Protein AF-A0A7C1HQT6-F1 (afdb_monomer)

Sequence (62 aa):
MHKLLIDSPGKELLLLGNEAVARGALEAGLAFATCYPGTPSSEIPEQFFQLSREVPLYFEYS

Structure (mmCIF, N/CA/C/O backbone):
data_AF-A0A7C1HQT6-F1
#
_entry.id   AF-A0A7C1HQT6-F1
#
loop_
_atom_site.group_PDB
_atom_site.id
_atom_site.type_symbol
_atom_site.label_atom_id
_atom_site.label_alt_id
_atom_site.label_comp_id
_atom_site.label_asym_id
_atom_site.label_entity_id
_atom_site.label_seq_id
_atom_site.pdbx_PDB_ins_code
_atom_site.Cartn_x
_atom_site.Cartn_y
_atom_site.Cartn_z
_atom_site.occupancy
_atom_site.B_iso_or_equiv
_atom_site.auth_seq_id
_atom_site.auth_comp_id
_atom_site.auth_asym_id
_atom_site.auth_atom_id
_atom_site.pdbx_PDB_model_num
ATOM 1 N N . MET A 1 1 ? 0.002 -9.332 9.713 1.00 81.69 1 MET A N 1
ATOM 2 C CA . MET A 1 1 ? -1.353 -8.857 9.403 1.00 81.69 1 MET A CA 1
ATOM 3 C C . MET A 1 1 ? -1.359 -7.348 9.491 1.00 81.69 1 MET A C 1
ATOM 5 O O . MET A 1 1 ? -1.372 -6.784 10.584 1.00 81.69 1 MET A O 1
ATOM 9 N N . HIS A 1 2 ? -1.272 -6.707 8.335 1.00 94.00 2 HIS A N 1
ATOM 10 C CA . HIS A 1 2 ? -1.217 -5.264 8.186 1.00 94.00 2 HIS A CA 1
ATOM 11 C C . HIS A 1 2 ? -2.520 -4.625 8.677 1.00 94.00 2 HIS A C 1
ATOM 13 O O . HIS A 1 2 ? -3.615 -5.069 8.334 1.00 94.00 2 HIS A O 1
ATOM 19 N N . LYS A 1 3 ?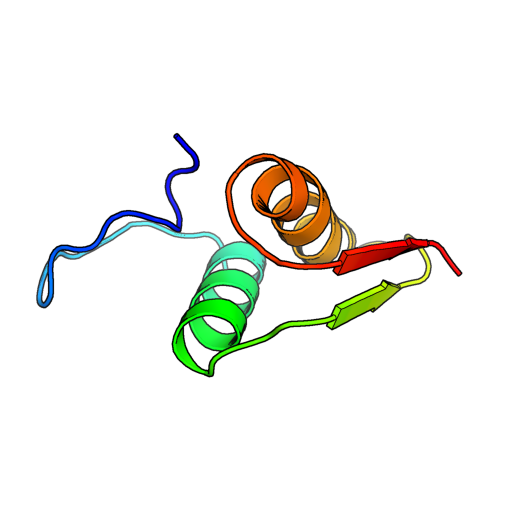 -2.434 -3.522 9.430 1.00 94.94 3 LYS A N 1
ATOM 20 C CA . LYS A 1 3 ? -3.617 -2.863 10.019 1.00 94.94 3 LYS A CA 1
ATOM 21 C C . LYS A 1 3 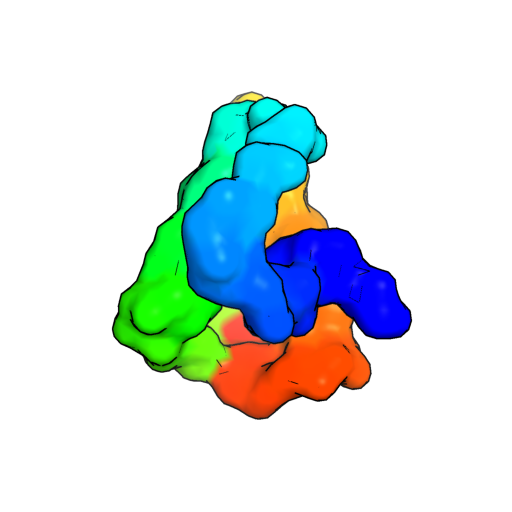? -4.665 -2.373 9.007 1.00 94.94 3 LYS A C 1
ATOM 23 O O . LYS A 1 3 ? -5.813 -2.161 9.375 1.00 94.94 3 LYS A O 1
ATOM 28 N N . LEU A 1 4 ? -4.283 -2.189 7.742 1.00 96.69 4 LEU A N 1
ATOM 29 C CA . LEU A 1 4 ? -5.183 -1.713 6.689 1.00 96.69 4 LEU A CA 1
ATOM 30 C C . LEU A 1 4 ? -6.051 -2.849 6.134 1.00 96.69 4 LEU A C 1
ATOM 32 O O . LEU A 1 4 ? -7.063 -2.565 5.506 1.00 96.69 4 LEU A O 1
ATOM 36 N N . LEU A 1 5 ? -5.717 -4.106 6.451 1.00 96.56 5 LEU A N 1
ATOM 37 C CA . LEU A 1 5 ? -6.469 -5.310 6.089 1.00 96.56 5 LEU A CA 1
ATOM 38 C C . LEU A 1 5 ? -7.545 -5.684 7.116 1.00 96.56 5 LEU A C 1
ATOM 40 O O . LEU A 1 5 ? -8.113 -6.770 7.048 1.00 96.56 5 LEU A O 1
ATOM 44 N N . ILE A 1 6 ? -7.816 -4.825 8.103 1.00 95.81 6 ILE A N 1
ATOM 45 C CA . ILE A 1 6 ? -8.928 -5.050 9.029 1.00 95.81 6 ILE A CA 1
ATOM 46 C C . ILE A 1 6 ? -10.239 -4.962 8.238 1.00 95.81 6 ILE A C 1
ATOM 48 O O . ILE A 1 6 ? -10.669 -3.865 7.866 1.00 95.81 6 ILE A O 1
ATOM 52 N N . ASP A 1 7 ? -10.862 -6.119 8.025 1.00 93.19 7 ASP A N 1
ATOM 53 C CA . ASP A 1 7 ? -12.184 -6.273 7.421 1.00 93.19 7 ASP A CA 1
ATOM 54 C C . ASP A 1 7 ? -13.256 -6.325 8.518 1.00 93.19 7 ASP A C 1
ATOM 56 O O . ASP A 1 7 ? -13.640 -7.373 9.036 1.00 93.19 7 ASP A O 1
ATOM 60 N N . SER A 1 8 ? -13.651 -5.139 8.972 1.00 95.19 8 SER A N 1
ATOM 61 C CA . SER A 1 8 ? -14.704 -4.948 9.967 1.00 95.19 8 SER A CA 1
ATOM 62 C C . SER A 1 8 ? -15.480 -3.685 9.591 1.00 95.19 8 SER A C 1
ATOM 64 O O . SER A 1 8 ? -15.135 -2.594 10.055 1.00 95.19 8 SER A O 1
ATOM 66 N N . PRO A 1 9 ? -16.473 -3.795 8.687 1.00 92.31 9 PRO A N 1
ATOM 67 C CA . PRO A 1 9 ? -17.260 -2.653 8.236 1.00 92.31 9 PRO A CA 1
ATOM 68 C C . PRO A 1 9 ? -17.874 -1.880 9.410 1.00 92.31 9 PRO A C 1
ATOM 70 O O . PRO A 1 9 ? -18.407 -2.474 10.346 1.00 92.31 9 PRO A O 1
ATOM 73 N N . GLY A 1 10 ? -17.783 -0.549 9.371 1.00 93.00 10 GLY A N 1
ATOM 74 C CA . GLY A 1 10 ? -18.258 0.336 10.442 1.00 93.00 10 GLY A CA 1
ATOM 75 C C . GLY A 1 10 ? -17.282 0.532 11.610 1.00 93.00 10 GLY A C 1
ATOM 76 O O . GLY A 1 10 ? -17.558 1.343 12.490 1.00 93.00 10 GLY A O 1
ATOM 77 N N . LYS A 1 11 ? -16.133 -0.157 11.629 1.00 95.31 11 LYS A N 1
ATOM 78 C CA . LYS A 1 11 ? -15.081 0.091 12.620 1.00 95.31 11 LYS A CA 1
ATOM 79 C C . LYS A 1 11 ? -14.342 1.395 12.320 1.00 95.31 11 LYS A C 1
ATOM 81 O O . LYS A 1 11 ? -13.801 1.575 11.233 1.00 95.31 11 LYS A O 1
ATOM 86 N N . GLU A 1 12 ? -14.234 2.253 13.326 1.00 96.00 12 GLU A N 1
ATOM 87 C CA . GLU A 1 12 ? -13.418 3.464 13.256 1.00 96.00 12 GLU A CA 1
ATOM 88 C C . GLU A 1 12 ? -11.934 3.137 13.481 1.00 96.00 12 GLU A C 1
ATOM 90 O O . GLU A 1 12 ? -11.567 2.386 14.392 1.00 96.00 12 GLU A O 1
ATOM 95 N N . LEU A 1 13 ? -11.067 3.701 12.638 1.00 94.25 13 LEU A N 1
ATOM 96 C CA . LEU A 1 13 ? -9.615 3.560 12.723 1.00 94.25 13 LEU A CA 1
ATOM 97 C C . LEU A 1 13 ? -8.972 4.946 12.743 1.00 94.25 13 LEU A C 1
ATOM 99 O O . LEU A 1 13 ? -9.315 5.810 11.939 1.00 94.25 13 LEU A O 1
ATOM 103 N N . LEU A 1 14 ? -7.992 5.137 13.626 1.00 97.06 14 LEU A N 1
ATOM 104 C CA . LEU A 1 14 ? -7.109 6.299 13.571 1.00 97.06 14 LEU A CA 1
ATOM 105 C C . LE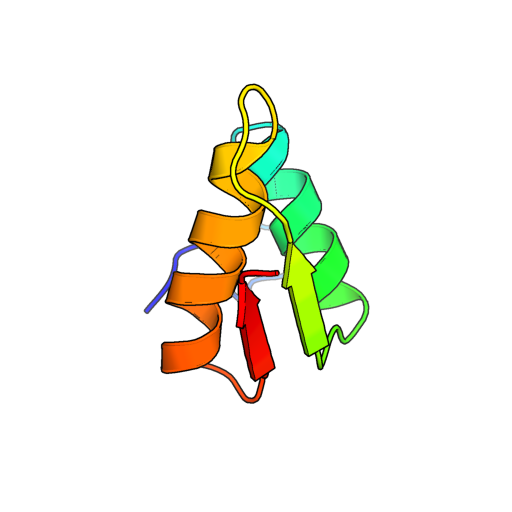U A 1 14 ? -5.991 6.014 12.568 1.00 97.06 14 LEU A C 1
ATOM 107 O O . LEU A 1 14 ? -5.158 5.132 12.790 1.00 97.06 14 LEU A O 1
ATOM 111 N N . LEU A 1 15 ? -6.001 6.753 11.463 1.00 96.62 15 LEU A N 1
ATOM 112 C CA . LEU A 1 15 ? -5.048 6.628 10.365 1.00 96.62 15 LEU A CA 1
ATOM 113 C C . LEU A 1 15 ? -4.374 7.974 10.101 1.00 96.62 15 LEU A C 1
ATOM 115 O O . LEU A 1 15 ? -4.994 9.029 10.241 1.00 96.62 15 LEU A O 1
ATOM 119 N N . LEU A 1 16 ? -3.115 7.938 9.669 1.00 96.75 16 LEU A N 1
ATOM 120 C CA . LEU A 1 16 ? -2.511 9.087 8.995 1.00 96.75 16 LEU A CA 1
ATOM 121 C C . LEU A 1 16 ? -3.192 9.309 7.636 1.00 96.75 16 LEU A C 1
ATOM 123 O O . LEU A 1 16 ? -3.737 8.377 7.047 1.00 96.75 16 LEU A O 1
ATOM 127 N N . GLY A 1 17 ? -3.101 10.524 7.086 1.00 97.44 17 GLY A N 1
ATOM 128 C CA . GLY A 1 17 ? -3.660 10.824 5.759 1.00 97.44 17 GLY A CA 1
ATOM 129 C C . GLY A 1 17 ? -3.138 9.879 4.666 1.00 97.44 17 GLY A C 1
ATOM 130 O O . GLY A 1 17 ? -3.922 9.316 3.908 1.00 97.44 17 GLY A O 1
ATOM 131 N N . ASN A 1 18 ? -1.828 9.617 4.657 1.00 97.25 18 ASN A N 1
ATOM 132 C CA . ASN A 1 18 ? -1.191 8.690 3.713 1.00 97.25 18 ASN A CA 1
ATOM 133 C C . ASN A 1 18 ? -1.706 7.242 3.866 1.00 97.25 18 ASN A C 1
ATOM 135 O O . ASN A 1 18 ? -1.894 6.533 2.880 1.00 97.25 18 ASN A O 1
ATOM 139 N N . GLU A 1 19 ? -2.013 6.814 5.091 1.00 97.69 19 GLU A N 1
ATOM 140 C CA . GLU A 1 19 ? -2.587 5.489 5.355 1.00 97.69 19 GLU A CA 1
ATOM 141 C C . GLU A 1 19 ? -4.046 5.396 4.898 1.00 97.69 19 GLU A C 1
ATOM 143 O O . GLU A 1 19 ? -4.459 4.36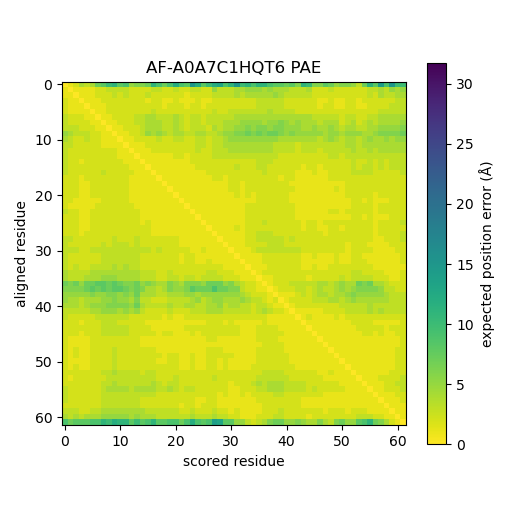5 4.372 1.00 97.69 19 GLU A O 1
ATOM 148 N N . ALA A 1 20 ? -4.817 6.476 5.056 1.00 97.31 20 ALA A N 1
ATOM 149 C CA . ALA A 1 20 ? -6.187 6.555 4.559 1.00 97.31 20 ALA A CA 1
ATOM 150 C C . ALA A 1 20 ? -6.237 6.474 3.023 1.00 97.31 20 ALA A C 1
ATOM 152 O O . ALA A 1 20 ? -7.094 5.781 2.477 1.00 97.31 20 ALA A O 1
ATOM 153 N N . VAL A 1 21 ? -5.282 7.102 2.325 1.00 97.75 21 VAL A N 1
ATOM 154 C CA . VAL A 1 21 ? -5.138 6.967 0.865 1.00 97.75 21 VAL A CA 1
ATOM 155 C C . VAL A 1 21 ? -4.845 5.518 0.474 1.00 97.75 21 VAL A C 1
ATOM 157 O O . VAL A 1 21 ? -5.529 4.966 -0.387 1.00 97.75 21 VAL A O 1
ATOM 160 N N . ALA A 1 22 ? -3.877 4.872 1.133 1.00 97.75 22 ALA A N 1
ATOM 161 C CA . ALA A 1 22 ? -3.550 3.473 0.861 1.00 97.75 22 ALA A CA 1
ATOM 162 C C . ALA A 1 22 ? -4.743 2.535 1.124 1.00 97.75 22 ALA A C 1
ATOM 164 O O . ALA A 1 22 ? -5.022 1.642 0.323 1.00 97.75 22 ALA A O 1
ATOM 165 N N . ARG A 1 23 ? -5.492 2.769 2.210 1.00 97.50 23 ARG A N 1
ATOM 166 C CA . ARG A 1 23 ? -6.719 2.030 2.534 1.00 97.50 23 ARG A CA 1
ATOM 167 C C . ARG A 1 23 ? -7.787 2.190 1.454 1.00 97.50 23 ARG A C 1
ATOM 169 O O . ARG A 1 23 ? -8.342 1.187 1.021 1.00 97.50 23 ARG A O 1
ATOM 176 N N . GLY A 1 24 ? -8.044 3.417 1.003 1.00 97.31 24 GLY A N 1
ATOM 177 C CA . GLY A 1 24 ? -9.022 3.676 -0.054 1.00 97.31 24 GLY A CA 1
ATOM 178 C C . GLY A 1 24 ? -8.649 2.992 -1.370 1.00 97.31 24 GLY A C 1
ATOM 179 O O . GLY A 1 24 ? -9.508 2.423 -2.037 1.00 97.31 24 GLY A O 1
ATOM 180 N N . ALA A 1 25 ? -7.360 2.972 -1.718 1.00 98.00 25 ALA A N 1
ATOM 181 C CA . ALA A 1 25 ? -6.890 2.261 -2.902 1.00 98.00 25 ALA A CA 1
ATOM 182 C C . ALA A 1 25 ? -7.102 0.738 -2.790 1.00 98.00 25 ALA A C 1
ATOM 184 O O . ALA A 1 25 ? -7.577 0.117 -3.740 1.00 98.00 25 ALA A O 1
ATOM 185 N N . LEU A 1 26 ? -6.817 0.137 -1.627 1.00 96.38 26 LEU A N 1
ATOM 186 C CA . LEU A 1 26 ? -7.105 -1.282 -1.383 1.00 96.38 26 LEU A CA 1
ATOM 187 C C . LEU A 1 26 ? -8.596 -1.604 -1.520 1.00 96.38 26 LEU A C 1
ATOM 189 O O . LEU A 1 26 ? -8.949 -2.569 -2.192 1.00 96.38 26 LEU A O 1
ATOM 193 N N . GLU A 1 27 ? -9.467 -0.799 -0.908 1.00 96.06 27 GLU A N 1
ATOM 194 C CA . GLU A 1 27 ? -10.923 -0.978 -0.995 1.00 96.06 27 GLU A CA 1
ATOM 195 C C . GLU A 1 27 ? -11.438 -0.838 -2.436 1.00 96.06 27 GLU A C 1
ATOM 197 O O . GLU A 1 27 ? -12.395 -1.509 -2.817 1.00 96.06 27 GLU A O 1
ATOM 202 N N . ALA A 1 28 ? -10.768 -0.029 -3.262 1.00 97.69 28 ALA A N 1
ATOM 203 C CA . ALA A 1 28 ? -11.057 0.113 -4.687 1.00 97.69 28 ALA A CA 1
ATOM 204 C C . ALA A 1 28 ? -10.548 -1.059 -5.555 1.00 97.69 28 ALA A C 1
ATOM 206 O O . ALA A 1 28 ? -10.773 -1.058 -6.766 1.00 97.69 28 ALA A O 1
ATOM 207 N N . GLY A 1 29 ? -9.872 -2.055 -4.972 1.00 96.62 29 GLY A N 1
ATOM 208 C CA . GLY A 1 29 ? -9.358 -3.220 -5.696 1.00 96.62 29 GLY A CA 1
ATOM 209 C C . GLY A 1 29 ? -8.014 -2.989 -6.391 1.00 96.62 29 GLY A C 1
ATOM 210 O O . GLY A 1 29 ? -7.752 -3.593 -7.432 1.00 96.62 29 GLY A O 1
ATOM 211 N N . LEU A 1 30 ? -7.160 -2.114 -5.847 1.00 97.75 30 LEU A N 1
ATOM 212 C CA . LEU A 1 30 ? -5.801 -1.890 -6.348 1.00 97.75 30 LEU A CA 1
ATOM 213 C C . LEU A 1 30 ? -5.014 -3.210 -6.455 1.00 97.75 30 LEU A C 1
ATOM 215 O O . LEU A 1 30 ? -4.806 -3.897 -5.457 1.00 97.75 30 LEU A O 1
ATOM 219 N N . ALA A 1 31 ? -4.524 -3.518 -7.657 1.00 97.81 31 ALA A N 1
ATOM 220 C CA . ALA A 1 31 ? -3.730 -4.720 -7.936 1.00 97.81 31 ALA A CA 1
ATOM 221 C C . ALA A 1 31 ? -2.252 -4.429 -8.263 1.00 97.81 31 ALA A C 1
ATOM 223 O O . ALA A 1 31 ? -1.418 -5.330 -8.200 1.00 97.81 31 ALA A O 1
ATOM 224 N N . PHE A 1 32 ? -1.914 -3.181 -8.602 1.00 98.19 32 PHE A N 1
ATOM 225 C CA . PHE A 1 32 ? -0.560 -2.752 -8.960 1.00 98.19 32 PHE A CA 1
ATOM 226 C C . PHE A 1 32 ? -0.296 -1.334 -8.445 1.00 98.19 32 PHE A C 1
ATOM 228 O O . PHE A 1 32 ? -1.128 -0.449 -8.649 1.00 98.19 32 PHE A O 1
ATOM 235 N N . ALA A 1 33 ? 0.863 -1.104 -7.829 1.00 97.50 33 ALA A N 1
ATOM 236 C CA . ALA A 1 33 ? 1.331 0.218 -7.424 1.00 97.50 33 ALA A CA 1
ATOM 237 C C . ALA A 1 33 ? 2.807 0.425 -7.786 1.00 97.50 33 ALA A C 1
ATOM 239 O O . ALA A 1 33 ? 3.629 -0.470 -7.621 1.00 97.50 33 ALA A O 1
ATOM 240 N N . THR A 1 34 ? 3.144 1.634 -8.233 1.00 97.56 34 THR A N 1
ATOM 241 C CA . THR A 1 34 ? 4.526 2.057 -8.485 1.00 97.56 34 THR A CA 1
ATOM 242 C C . THR A 1 34 ? 4.740 3.477 -7.981 1.00 97.56 34 THR A C 1
ATOM 244 O O . THR A 1 34 ? 3.790 4.267 -7.931 1.00 97.56 34 THR A O 1
ATOM 247 N N . CYS A 1 35 ? 5.959 3.810 -7.564 1.00 96.06 35 CYS A N 1
ATOM 248 C CA . CYS A 1 35 ? 6.295 5.167 -7.142 1.00 96.06 35 CYS A CA 1
ATOM 249 C C . CYS A 1 35 ? 7.795 5.456 -7.225 1.00 96.06 35 CYS A C 1
ATOM 251 O O . CYS A 1 35 ? 8.618 4.548 -7.129 1.00 96.06 35 CYS A O 1
ATOM 253 N N . TYR A 1 36 ? 8.135 6.742 -7.267 1.00 94.25 36 TYR A N 1
ATOM 254 C CA . TYR A 1 36 ? 9.461 7.225 -6.899 1.00 94.25 36 TYR A CA 1
ATOM 255 C C . TYR A 1 36 ? 9.435 7.707 -5.435 1.00 94.25 36 TYR A C 1
ATOM 257 O O . TYR A 1 36 ? 8.496 8.418 -5.057 1.00 94.25 36 TYR A O 1
ATOM 265 N N . PRO A 1 37 ? 10.418 7.349 -4.590 1.00 88.62 37 PRO A N 1
ATOM 266 C CA . PRO A 1 37 ? 10.420 7.746 -3.186 1.00 88.62 37 PRO A CA 1
ATOM 267 C C . PRO A 1 37 ? 10.616 9.261 -3.020 1.00 88.62 37 PRO A C 1
ATOM 269 O O . PRO A 1 37 ? 11.499 9.864 -3.631 1.00 88.62 37 PRO A O 1
ATOM 272 N N . GLY A 1 38 ? 9.821 9.884 -2.147 1.00 92.19 38 GLY A N 1
ATOM 273 C CA . GLY A 1 38 ? 9.917 11.318 -1.878 1.00 92.19 38 GLY A CA 1
ATOM 274 C C . GLY A 1 38 ? 8.901 11.814 -0.852 1.00 92.19 38 GLY A C 1
ATOM 275 O O . GLY A 1 38 ? 7.716 11.478 -0.904 1.00 92.19 38 GLY A O 1
ATOM 276 N N . THR A 1 39 ? 9.360 12.638 0.092 1.00 93.75 39 THR A N 1
ATOM 277 C CA . THR A 1 39 ? 8.474 13.305 1.052 1.00 93.75 39 THR A CA 1
ATOM 278 C C . THR A 1 39 ? 7.664 14.400 0.344 1.00 93.75 39 THR A C 1
ATOM 280 O O . THR A 1 39 ? 8.188 15.061 -0.555 1.00 93.75 39 THR A O 1
ATOM 283 N N . PRO A 1 40 ? 6.387 14.615 0.713 1.00 92.88 40 PRO A N 1
ATOM 284 C CA . PRO A 1 40 ? 5.656 14.058 1.860 1.00 92.88 40 PRO A CA 1
ATOM 285 C C . PRO A 1 40 ? 4.824 12.794 1.549 1.00 92.88 40 PRO A C 1
ATOM 287 O O . PRO A 1 40 ? 3.930 12.453 2.320 1.00 92.88 40 PRO A O 1
ATOM 290 N N . SER A 1 41 ? 5.049 12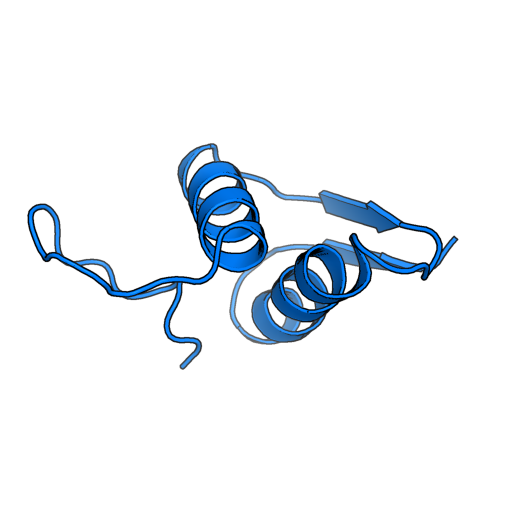.129 0.410 1.00 92.94 41 SER A N 1
ATOM 291 C CA . SER A 1 41 ? 4.236 10.982 -0.021 1.00 92.94 41 SER A CA 1
ATOM 292 C C . SER A 1 41 ? 4.861 9.619 0.263 1.00 92.94 41 SER A C 1
ATOM 294 O O . SER A 1 41 ? 4.198 8.621 0.007 1.00 92.94 41 SER A O 1
ATOM 296 N N . SER A 1 42 ? 6.095 9.555 0.776 1.00 94.06 42 SER A N 1
ATOM 297 C CA . SER A 1 42 ? 6.851 8.314 1.019 1.00 94.06 42 SER A CA 1
ATOM 298 C C . SER A 1 42 ? 6.113 7.260 1.848 1.00 94.06 42 SER A C 1
ATOM 300 O O . SER A 1 42 ? 6.348 6.070 1.665 1.00 94.06 42 SER A O 1
ATOM 302 N N . GLU A 1 43 ? 5.203 7.653 2.741 1.00 96.25 43 GLU A N 1
ATOM 303 C CA . GLU A 1 43 ? 4.487 6.697 3.589 1.00 96.25 43 GLU A CA 1
ATOM 304 C C . GLU A 1 43 ? 3.397 5.929 2.830 1.00 96.25 43 GLU A C 1
ATOM 306 O O . GLU A 1 43 ? 3.052 4.829 3.252 1.00 96.25 43 GLU A O 1
ATOM 311 N N . ILE A 1 44 ? 2.874 6.459 1.714 1.00 97.50 44 ILE A N 1
ATOM 312 C CA . ILE A 1 44 ? 1.893 5.758 0.864 1.00 97.50 44 ILE A CA 1
ATOM 313 C C . ILE A 1 44 ? 2.509 4.498 0.227 1.00 97.50 44 ILE A C 1
ATOM 315 O O . ILE A 1 44 ? 1.981 3.407 0.456 1.00 97.50 44 ILE A O 1
ATOM 319 N N 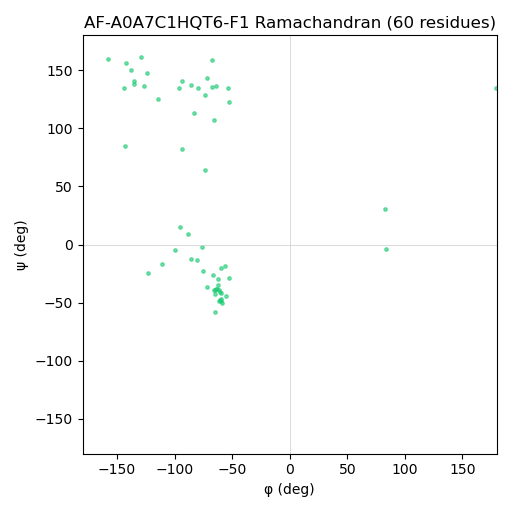. PRO A 1 45 ? 3.610 4.584 -0.548 1.00 96.94 45 PRO A N 1
ATOM 320 C CA . PRO A 1 45 ? 4.224 3.403 -1.131 1.00 96.94 45 PRO A CA 1
ATOM 321 C C . PRO A 1 45 ? 4.835 2.472 -0.090 1.00 96.94 45 PRO A C 1
ATOM 323 O O . PRO A 1 45 ? 4.840 1.269 -0.323 1.00 96.94 45 PRO A O 1
ATOM 326 N N . GLU A 1 46 ? 5.253 2.972 1.079 1.00 96.50 46 GLU A N 1
ATOM 327 C CA . GLU A 1 46 ? 5.629 2.097 2.194 1.00 96.50 46 GLU A CA 1
ATOM 328 C C . GLU A 1 46 ? 4.451 1.203 2.617 1.00 96.50 46 GLU A C 1
ATOM 330 O O . GLU A 1 46 ? 4.641 0.002 2.809 1.00 96.50 46 GLU A O 1
ATOM 335 N N . GLN A 1 47 ? 3.217 1.733 2.683 1.00 97.62 47 GLN A N 1
ATOM 336 C CA . GLN A 1 47 ? 2.045 0.883 2.934 1.00 97.62 47 GLN A CA 1
ATOM 337 C C . GLN A 1 47 ? 1.896 -0.177 1.836 1.00 97.62 47 GLN A C 1
ATOM 339 O O . GLN A 1 47 ? 1.731 -1.354 2.146 1.00 97.62 47 GLN A O 1
ATOM 344 N N . PHE A 1 48 ? 1.962 0.208 0.557 1.00 97.88 48 PHE A N 1
ATOM 345 C CA . PHE A 1 48 ? 1.793 -0.738 -0.555 1.00 97.88 48 PHE A CA 1
ATOM 346 C C . PHE A 1 48 ? 2.883 -1.808 -0.597 1.00 97.88 48 PHE A C 1
ATOM 348 O O . PHE A 1 48 ? 2.573 -2.977 -0.830 1.00 97.88 48 PHE A O 1
ATOM 355 N N . PHE A 1 49 ? 4.127 -1.447 -0.290 1.00 97.06 49 PHE A N 1
ATOM 356 C CA . PHE A 1 49 ? 5.219 -2.395 -0.136 1.00 97.06 49 PHE A CA 1
ATOM 357 C C . PHE A 1 49 ? 4.909 -3.428 0.954 1.00 97.06 49 PHE A C 1
ATOM 359 O O . PHE A 1 49 ? 4.968 -4.629 0.688 1.00 97.06 49 PHE A O 1
ATOM 366 N N . GLN A 1 50 ? 4.504 -3.004 2.156 1.00 97.50 50 GLN A N 1
ATOM 367 C CA . GLN A 1 50 ? 4.151 -3.946 3.226 1.00 97.50 50 GLN A CA 1
ATOM 368 C C . GLN A 1 50 ? 2.914 -4.789 2.872 1.00 97.50 50 GLN A C 1
ATOM 370 O O . GLN A 1 50 ? 2.886 -5.988 3.147 1.00 97.50 50 GLN A O 1
ATOM 375 N N . LEU A 1 51 ? 1.909 -4.195 2.224 1.00 97.62 51 LEU A N 1
ATOM 376 C CA . LEU A 1 51 ? 0.684 -4.874 1.795 1.00 97.62 51 LEU A CA 1
ATOM 377 C C . LEU A 1 51 ? 0.935 -5.932 0.716 1.00 97.62 51 LEU A C 1
ATOM 379 O O . LEU A 1 51 ? 0.358 -7.013 0.798 1.00 97.62 51 LEU A O 1
ATOM 383 N N . SER A 1 52 ? 1.833 -5.675 -0.239 1.00 97.69 52 SER A N 1
ATOM 384 C CA . SER A 1 52 ? 2.206 -6.631 -1.298 1.00 97.69 52 SER A CA 1
ATOM 385 C C . SER A 1 52 ? 2.708 -7.981 -0.766 1.00 97.69 52 SER A C 1
ATOM 387 O O . SER A 1 52 ? 2.696 -8.986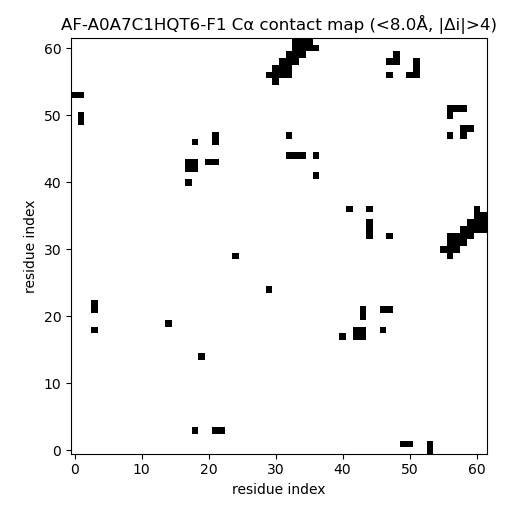 -1.470 1.00 97.69 52 SER A O 1
ATOM 389 N N . ARG A 1 53 ? 3.122 -8.028 0.508 1.00 97.00 53 ARG A N 1
ATOM 390 C CA . ARG A 1 53 ? 3.595 -9.240 1.191 1.00 97.00 53 ARG A CA 1
ATOM 391 C C . ARG A 1 53 ? 2.469 -10.078 1.795 1.00 97.00 53 ARG A C 1
ATOM 393 O O . ARG A 1 53 ? 2.723 -11.197 2.232 1.00 97.00 53 ARG A O 1
ATOM 400 N N . GLU A 1 54 ? 1.257 -9.534 1.872 1.00 97.12 54 GLU A N 1
ATOM 401 C CA . GLU A 1 54 ? 0.108 -10.158 2.536 1.00 97.12 54 GLU A CA 1
ATOM 402 C C . GLU A 1 54 ? -1.109 -10.337 1.612 1.00 97.12 54 GLU A C 1
ATOM 404 O O . GLU A 1 54 ? -1.925 -11.224 1.855 1.00 97.12 54 GLU A O 1
ATOM 409 N N . VAL A 1 55 ? -1.240 -9.530 0.553 1.00 96.44 55 VAL A N 1
ATOM 410 C CA . VAL A 1 55 ? -2.357 -9.577 -0.409 1.00 96.44 55 VAL A CA 1
ATOM 411 C C . VAL A 1 55 ? -1.845 -9.631 -1.853 1.00 96.44 55 VAL A C 1
ATOM 413 O O . VAL A 1 55 ? -0.686 -9.286 -2.082 1.00 96.44 55 VAL A O 1
ATOM 416 N N . PRO A 1 56 ? -2.665 -10.044 -2.843 1.00 96.38 56 PRO A N 1
ATOM 417 C CA . PRO A 1 56 ? -2.264 -10.089 -4.254 1.00 96.38 56 PRO A CA 1
ATOM 418 C C . PRO A 1 56 ? -2.185 -8.682 -4.881 1.00 96.38 56 PRO A C 1
ATOM 420 O O . PRO A 1 56 ? -2.937 -8.341 -5.790 1.00 96.38 56 PRO A O 1
ATOM 423 N N . LEU A 1 57 ? -1.261 -7.870 -4.373 1.00 98.06 57 LEU A N 1
ATOM 424 C CA . LEU A 1 57 ? -0.879 -6.550 -4.858 1.00 98.06 57 LEU A CA 1
ATOM 425 C C . LEU A 1 57 ? 0.566 -6.636 -5.347 1.00 98.06 57 LEU A C 1
ATOM 427 O O . LEU A 1 57 ? 1.449 -7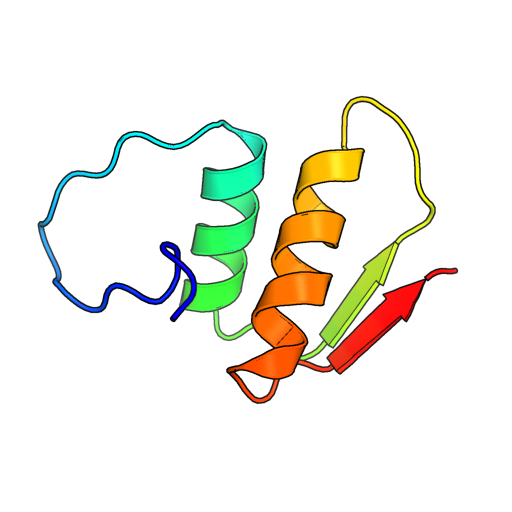.018 -4.584 1.00 98.06 57 LEU A O 1
ATOM 431 N N . TYR A 1 58 ? 0.823 -6.253 -6.593 1.00 98.38 58 TYR A N 1
ATOM 432 C CA . TYR A 1 58 ? 2.188 -6.041 -7.062 1.00 98.38 58 TYR A CA 1
ATOM 433 C C . TYR A 1 58 ? 2.650 -4.620 -6.725 1.00 98.38 58 TYR A C 1
ATOM 435 O O . TYR A 1 58 ? 1.900 -3.659 -6.911 1.00 98.38 58 TYR A O 1
ATOM 443 N N . PHE A 1 59 ? 3.888 -4.481 -6.258 1.00 98.12 59 PHE A N 1
ATOM 444 C CA . PHE A 1 59 ? 4.497 -3.191 -5.958 1.00 98.12 59 PHE A CA 1
ATOM 445 C C . PHE A 1 59 ? 5.926 -3.115 -6.503 1.00 98.12 59 PHE A C 1
ATOM 447 O O . PHE A 1 59 ? 6.697 -4.061 -6.337 1.00 98.12 59 PHE A O 1
ATOM 454 N N . GLU A 1 60 ? 6.294 -1.974 -7.086 1.00 97.56 60 GLU A N 1
ATOM 455 C CA . GLU A 1 60 ? 7.666 -1.675 -7.508 1.00 97.56 60 GLU A CA 1
ATOM 456 C C . GLU A 1 60 ? 8.048 -0.207 -7.260 1.00 97.56 60 GLU A C 1
ATOM 458 O O . GLU A 1 60 ? 7.197 0.680 -7.190 1.00 97.56 60 GLU A O 1
ATOM 463 N N . TYR A 1 61 ? 9.349 0.057 -7.142 1.00 94.94 61 TYR A N 1
ATOM 464 C CA . TYR A 1 61 ? 9.884 1.418 -7.190 1.00 94.94 61 TYR A CA 1
ATOM 465 C C . TYR A 1 61 ? 10.300 1.759 -8.627 1.00 94.94 61 TYR A C 1
ATOM 467 O O . TYR A 1 61 ? 10.844 0.902 -9.324 1.00 94.94 61 TYR A O 1
ATOM 475 N N . SER A 1 62 ? 10.039 3.002 -9.044 1.00 87.75 62 SER A N 1
ATOM 476 C CA . SER A 1 62 ? 10.544 3.606 -10.289 1.00 87.75 62 SER A CA 1
ATOM 477 C C . SER A 1 62 ? 11.931 4.211 -10.107 1.00 87.75 62 SER A C 1
ATOM 479 O O . SER A 1 62 ? 12.205 4.722 -8.996 1.00 87.75 62 SER A O 1
#

Radius of gyration: 11.4 Å; Cα contacts (8 Å, |Δi|>4): 54; chains: 1; bounding box: 29×24×24 Å

Solvent-accessible surface area (backbone atoms only — not comparable to full-atom values): 3955 Å² total; per-residue (Å²): 133,62,82,75,72,67,88,53,91,92,66,87,76,96,66,56,74,47,53,48,52,46,39,53,41,52,75,73,62,56,50,70,50,74,46,67,88,46,85,96,55,43,63,28,57,50,49,46,53,61,44,35,78,78,45,91,30,50,62,51,78,103

Mean predicted aligned error: 2.38 Å

Foldseek 3Di:
DDPLPPPDPPDDDDDDPLSVVLSVCVVVVAQEDEEAADPPNNVNLVSQVVVVVPDNHYYDYD

Nearest PDB structures (foldseek):
  5c2f-assembly1_A  TM=5.659E-01  e=1.007E+00  Lederbergvirus Sf6
  5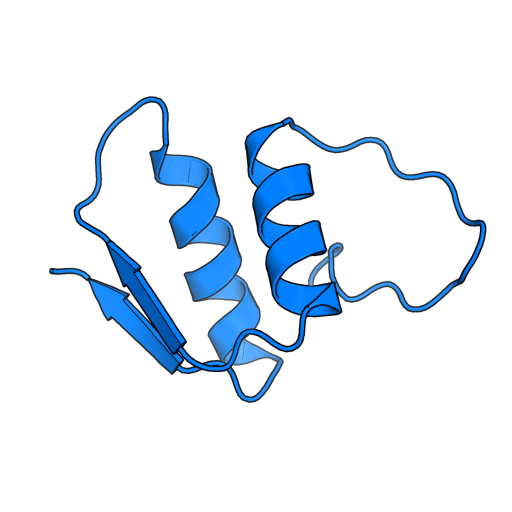hqt-assembly1_A  TM=5.058E-01  e=9.388E-01  Escherichia coli O157:H7 str. SS52
  2cfo-assembly1_A  TM=4.761E-01  e=1.007E+00  Synechococcus elongatus
  5zy6-assembly1_A  TM=5.161E-01  e=6.745E+00  Schizosaccharomyces pombe 972h-

pLDDT: mean 95.84, std 2.82, range [81.69, 98.38]

Secondary structure (DSSP, 8-state):
--GGG---TT------HHHHHHHHHHHTT--EEEE---TTTTHHHHHHHHHTTTSS-EEEE-